Protein AF-A0A9P6SAN4-F1 (afdb_monomer_lite)

Structure (mmCIF, N/CA/C/O backbone):
data_AF-A0A9P6SAN4-F1
#
_entry.id   AF-A0A9P6SAN4-F1
#
loop_
_atom_site.group_PDB
_atom_site.id
_atom_site.type_symbol
_atom_site.label_atom_id
_atom_site.label_alt_id
_atom_site.label_comp_id
_atom_site.label_asym_id
_atom_site.label_entity_id
_atom_site.label_seq_id
_atom_site.pdbx_PDB_ins_code
_atom_site.Cartn_x
_atom_site.Cartn_y
_atom_site.Cartn_z
_atom_site.occupancy
_atom_site.B_iso_or_equiv
_atom_site.auth_seq_id
_atom_site.auth_comp_id
_atom_site.auth_asym_id
_atom_site.auth_atom_id
_atom_site.pdbx_PDB_model_num
ATOM 1 N N . MET A 1 1 ? -12.524 -52.686 68.550 1.00 76.06 1 MET A N 1
ATOM 2 C CA . MET A 1 1 ? -11.828 -51.420 68.872 1.00 76.06 1 MET A CA 1
ATOM 3 C C . MET A 1 1 ? -11.470 -50.765 67.548 1.00 76.06 1 MET A C 1
ATOM 5 O O . MET A 1 1 ? -10.940 -51.463 66.694 1.00 76.06 1 MET A O 1
ATOM 9 N N . ALA A 1 2 ? -11.850 -49.506 67.325 1.00 79.81 2 ALA A N 1
ATOM 10 C CA . ALA A 1 2 ? -11.490 -48.799 66.093 1.00 79.81 2 ALA A CA 1
ATOM 11 C C . ALA A 1 2 ? -9.970 -48.522 66.061 1.00 79.81 2 ALA A C 1
ATOM 13 O O . ALA A 1 2 ? -9.389 -48.324 67.132 1.00 79.81 2 ALA A O 1
ATOM 14 N N . PRO A 1 3 ? -9.318 -48.540 64.882 1.00 82.25 3 PRO A N 1
ATOM 15 C CA . PRO A 1 3 ? -7.890 -48.250 64.777 1.00 82.25 3 PRO A CA 1
ATOM 16 C C . PRO A 1 3 ? -7.592 -46.793 65.170 1.00 82.25 3 PRO A C 1
ATOM 18 O O . PRO A 1 3 ? -8.449 -45.925 64.966 1.00 82.25 3 PRO A O 1
ATOM 21 N N . PRO A 1 4 ? -6.401 -46.505 65.732 1.00 87.12 4 PRO A N 1
ATOM 22 C CA . PRO A 1 4 ? -6.028 -45.141 66.077 1.00 87.12 4 PRO A CA 1
ATOM 23 C C . PRO A 1 4 ? -5.936 -44.276 64.810 1.00 87.12 4 PRO A C 1
ATOM 25 O O . PRO A 1 4 ? -5.590 -44.789 63.740 1.00 87.12 4 PRO A O 1
ATOM 28 N N . PRO A 1 5 ? -6.242 -42.971 64.911 1.00 88.69 5 PRO A N 1
ATOM 29 C CA . PRO A 1 5 ? -6.129 -42.071 63.776 1.00 88.69 5 PRO A CA 1
ATOM 30 C C . PRO A 1 5 ? -4.672 -41.991 63.290 1.00 88.69 5 PRO A C 1
ATOM 32 O O . PRO A 1 5 ? -3.745 -42.120 64.097 1.00 88.69 5 PRO A O 1
ATOM 35 N N . PRO A 1 6 ? -4.452 -41.775 61.982 1.00 89.62 6 PRO A N 1
ATOM 36 C CA . PRO A 1 6 ? -3.110 -41.628 61.435 1.00 89.62 6 PRO A CA 1
ATOM 37 C C . PRO A 1 6 ? -2.405 -40.390 62.020 1.00 89.62 6 PRO A C 1
ATOM 39 O O . PRO A 1 6 ? -3.073 -39.409 62.365 1.00 89.62 6 PRO A O 1
ATOM 42 N N . PRO A 1 7 ? -1.063 -40.411 62.126 1.00 89.06 7 PRO A N 1
ATOM 43 C CA . PRO A 1 7 ? -0.304 -39.258 62.594 1.00 89.06 7 PRO A CA 1
ATOM 44 C C . PRO A 1 7 ? -0.457 -38.067 61.633 1.00 89.06 7 PRO A C 1
ATOM 46 O O . PRO A 1 7 ? -0.661 -38.268 60.430 1.00 89.06 7 PRO A O 1
ATOM 49 N N . PRO A 1 8 ? -0.346 -36.823 62.136 1.00 87.81 8 PRO A N 1
ATOM 50 C CA . PRO A 1 8 ? -0.393 -35.644 61.285 1.00 87.81 8 PRO A CA 1
ATOM 51 C C . PRO A 1 8 ? 0.788 -35.633 60.300 1.00 87.81 8 PRO A C 1
ATOM 53 O O . PRO A 1 8 ? 1.864 -36.151 60.618 1.00 87.81 8 PRO A O 1
ATOM 56 N N . PRO A 1 9 ? 0.610 -35.040 59.107 1.00 87.81 9 PRO A N 1
ATOM 57 C CA . PRO A 1 9 ? 1.685 -34.927 58.133 1.00 87.81 9 PRO A CA 1
ATOM 58 C C . PRO A 1 9 ? 2.837 -34.068 58.683 1.00 87.81 9 PRO A C 1
ATOM 60 O O . PRO A 1 9 ? 2.597 -33.146 59.471 1.00 87.81 9 PRO A O 1
ATOM 63 N N . PRO A 1 10 ? 4.088 -34.339 58.268 1.00 84.31 10 PRO A N 1
ATOM 64 C CA . PRO A 1 10 ? 5.223 -33.512 58.652 1.00 84.31 10 PRO A CA 1
ATOM 65 C C . PRO A 1 10 ? 5.058 -32.079 58.118 1.00 84.31 10 PRO A C 1
ATOM 67 O O . PRO A 1 10 ? 4.468 -31.884 57.048 1.00 84.31 10 PRO A O 1
ATOM 70 N N . PRO A 1 11 ? 5.581 -31.065 58.832 1.00 82.50 11 PRO A N 1
ATOM 71 C CA . PRO A 1 11 ? 5.551 -29.691 58.354 1.00 82.50 11 PRO A CA 1
ATOM 72 C C . PRO A 1 11 ? 6.358 -29.558 57.051 1.00 82.50 11 PRO A C 1
ATOM 74 O O . PRO A 1 11 ? 7.375 -30.241 56.885 1.00 82.50 11 PRO A O 1
ATOM 77 N N . PRO A 1 12 ? 5.932 -28.686 56.120 1.00 82.12 12 PRO A N 1
ATOM 78 C CA . PRO A 1 12 ? 6.659 -28.467 54.880 1.00 82.12 12 PRO A CA 1
ATOM 79 C C . PRO A 1 12 ? 8.064 -27.911 55.171 1.00 82.12 12 PRO A C 1
ATOM 81 O O . PRO A 1 12 ? 8.218 -27.108 56.097 1.00 82.12 1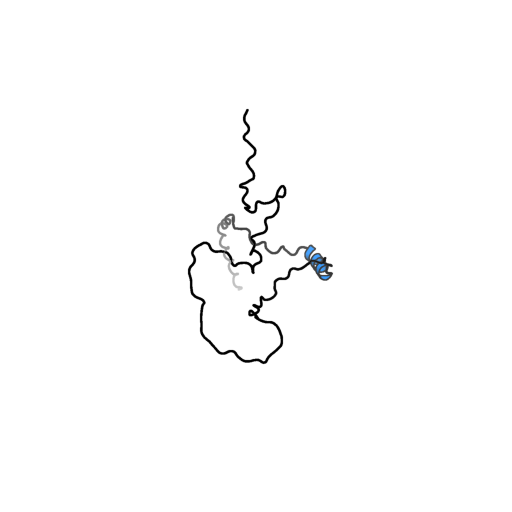2 PRO A O 1
ATOM 84 N N . PRO A 1 13 ? 9.089 -28.296 54.386 1.00 77.81 13 PRO A N 1
ATOM 85 C CA . PRO A 1 13 ? 10.412 -27.694 54.481 1.00 77.81 13 PRO A CA 1
ATOM 86 C C . PRO A 1 13 ? 10.304 -26.172 54.361 1.00 77.81 13 PRO A C 1
ATOM 88 O O . PRO A 1 13 ? 9.697 -25.663 53.417 1.00 77.81 13 PRO A O 1
ATOM 91 N N . GLY A 1 14 ? 10.871 -25.450 55.331 1.00 73.06 14 GLY A N 1
ATOM 92 C CA . GLY A 1 14 ? 10.917 -23.991 55.306 1.00 73.06 14 GLY A CA 1
ATOM 93 C C . GLY A 1 14 ? 11.561 -23.507 54.008 1.00 73.06 14 GLY A C 1
ATOM 94 O O . GLY A 1 14 ? 12.650 -23.955 53.649 1.00 73.06 14 GLY A O 1
ATOM 95 N N . GLY A 1 15 ? 10.864 -22.627 53.286 1.00 74.81 15 GLY A N 1
ATOM 96 C CA . GLY A 1 15 ? 11.357 -22.055 52.038 1.00 74.81 15 GLY A CA 1
ATOM 97 C C . GLY A 1 15 ? 12.689 -21.346 52.266 1.00 74.81 15 GLY A C 1
ATOM 98 O O . GLY A 1 15 ? 12.799 -20.499 53.152 1.00 74.81 15 GLY A O 1
ATOM 99 N N . GLY A 1 16 ? 13.703 -21.714 51.480 1.00 74.31 16 GLY A N 1
ATOM 100 C CA . GLY A 1 16 ? 14.976 -20.999 51.443 1.00 74.31 16 GLY A CA 1
ATOM 101 C C . GLY A 1 16 ? 14.788 -19.523 51.062 1.00 74.31 16 GLY A C 1
ATOM 102 O O . GLY A 1 16 ? 13.708 -19.134 50.604 1.00 74.31 16 GLY A O 1
ATOM 103 N N . PRO A 1 17 ? 15.823 -18.684 51.252 1.00 78.12 17 PRO A N 1
ATOM 104 C CA . PRO A 1 17 ? 15.739 -17.266 50.925 1.00 78.12 17 PRO A CA 1
ATOM 105 C C . PRO A 1 17 ? 15.306 -17.075 49.462 1.00 78.12 17 PRO A C 1
ATOM 107 O O . PRO A 1 17 ? 15.676 -17.884 48.604 1.00 78.12 17 PRO A O 1
ATOM 110 N N . PRO A 1 18 ? 14.511 -16.029 49.168 1.00 80.06 18 PRO A N 1
ATOM 111 C CA . PRO A 1 18 ? 14.026 -15.789 47.819 1.00 80.06 18 PRO A CA 1
ATOM 112 C C . PRO A 1 18 ? 15.207 -15.650 46.848 1.00 80.06 18 PRO A C 1
ATOM 114 O O . PRO A 1 18 ? 16.258 -15.121 47.230 1.00 80.06 18 PRO A O 1
ATOM 117 N N . PRO A 1 19 ? 15.056 -16.116 45.596 1.00 80.38 19 PRO A N 1
ATOM 118 C CA . PRO A 1 19 ? 16.101 -15.973 44.595 1.00 80.38 19 PRO A CA 1
ATOM 119 C C . PRO A 1 19 ? 16.445 -14.487 44.391 1.00 80.38 19 PRO A C 1
ATOM 121 O O . PRO A 1 19 ? 15.554 -13.634 44.477 1.00 80.38 19 PRO A O 1
ATOM 124 N N . PRO A 1 20 ? 17.721 -14.157 44.121 1.00 82.44 20 PRO A N 1
ATOM 125 C CA . PRO A 1 20 ? 18.126 -12.783 43.863 1.00 82.44 20 PRO A CA 1
ATOM 126 C C . PRO A 1 20 ? 17.416 -12.224 42.619 1.00 82.44 20 PRO A C 1
ATOM 128 O O . PRO A 1 20 ? 17.080 -12.981 41.701 1.00 82.44 20 PRO A O 1
ATOM 131 N N . PRO A 1 21 ? 17.188 -10.900 42.566 1.00 81.31 21 PRO A N 1
ATOM 132 C CA . PRO A 1 21 ? 16.549 -10.268 41.423 1.00 81.31 21 PRO A CA 1
ATOM 133 C C . PRO A 1 21 ? 17.399 -10.440 40.154 1.00 81.31 21 PRO A C 1
ATOM 135 O O . PRO A 1 21 ? 18.633 -10.435 40.228 1.00 81.31 21 PRO A O 1
ATOM 138 N N . PRO A 1 22 ? 16.762 -10.572 38.977 1.00 80.38 22 PRO A N 1
ATOM 139 C CA . PRO A 1 22 ? 17.482 -10.637 37.716 1.00 80.38 22 PRO A CA 1
ATOM 140 C C . PRO A 1 22 ? 18.256 -9.330 37.463 1.00 80.38 22 PRO A C 1
ATOM 142 O O . PRO A 1 22 ? 17.785 -8.253 37.844 1.00 80.38 22 PRO A O 1
ATOM 145 N N . PRO A 1 23 ? 19.428 -9.394 36.804 1.00 77.88 23 PRO A N 1
ATOM 146 C CA . PRO A 1 23 ? 20.188 -8.202 36.447 1.00 77.88 23 PRO A CA 1
ATOM 147 C C . PRO A 1 23 ? 19.380 -7.292 35.499 1.00 77.88 23 PRO A C 1
ATOM 149 O O . PRO A 1 23 ? 18.619 -7.803 34.670 1.00 77.88 23 PRO A O 1
ATOM 152 N N . PRO A 1 24 ? 19.547 -5.954 35.569 1.00 73.69 24 PRO A N 1
ATOM 153 C CA . PRO A 1 24 ? 18.901 -5.030 34.642 1.00 73.69 24 PRO A CA 1
ATOM 154 C C . PRO A 1 24 ? 19.292 -5.346 33.193 1.00 73.69 24 PRO A C 1
ATOM 156 O O . PRO A 1 24 ? 20.453 -5.230 32.801 1.00 73.69 24 PRO A O 1
ATOM 159 N N . GLY A 1 25 ? 18.317 -5.778 32.395 1.00 65.88 25 GLY A N 1
ATOM 160 C CA . GLY A 1 25 ? 18.523 -6.137 30.997 1.00 65.88 25 GLY A CA 1
ATOM 161 C C . GLY A 1 25 ? 18.724 -4.906 30.114 1.00 65.88 25 GLY A C 1
ATOM 162 O O . GLY A 1 25 ? 17.758 -4.241 29.754 1.00 65.88 25 GLY A O 1
ATOM 163 N N . GLY A 1 26 ? 19.968 -4.640 29.717 1.00 64.50 26 GLY A N 1
ATOM 164 C CA . GLY A 1 26 ? 20.320 -3.745 28.610 1.00 64.50 26 GLY A CA 1
ATOM 165 C C . GLY A 1 26 ? 20.495 -4.532 27.311 1.00 64.50 26 GLY A C 1
ATOM 166 O O . GLY A 1 26 ? 21.616 -4.710 26.845 1.00 64.50 26 GLY A O 1
ATOM 167 N N . GLY A 1 27 ? 19.402 -5.068 26.764 1.00 67.88 27 GLY A N 1
ATOM 168 C CA . GLY A 1 27 ? 19.386 -5.714 25.447 1.00 67.88 27 GLY A CA 1
ATOM 169 C C . GLY A 1 27 ? 18.939 -4.747 24.339 1.00 67.88 27 GLY A C 1
ATOM 170 O O . GLY A 1 27 ? 18.255 -3.766 24.640 1.00 67.88 27 GLY A O 1
ATOM 171 N N . PRO A 1 28 ? 19.285 -5.003 23.062 1.00 66.06 28 PRO A N 1
ATOM 172 C CA . PRO A 1 28 ? 18.779 -4.222 21.929 1.00 66.06 28 PRO A CA 1
ATOM 173 C C . PRO A 1 28 ? 17.239 -4.225 21.912 1.00 66.06 28 PRO A C 1
ATOM 175 O O . PRO A 1 28 ? 16.635 -5.175 22.423 1.00 66.06 28 PRO A O 1
ATOM 178 N N . PRO A 1 29 ? 16.578 -3.194 21.343 1.00 61.28 29 PRO A N 1
ATOM 179 C CA . PRO A 1 29 ? 15.124 -3.117 21.351 1.00 61.28 29 PRO A CA 1
ATOM 180 C C . PRO A 1 29 ? 14.543 -4.385 20.727 1.00 61.28 29 PRO A C 1
ATOM 182 O O . PRO A 1 29 ? 14.800 -4.712 19.568 1.00 61.28 29 PRO A O 1
ATOM 185 N N . LYS A 1 30 ? 13.769 -5.113 21.535 1.00 61.69 30 LYS A N 1
ATOM 186 C CA . LYS A 1 30 ? 12.945 -6.238 21.099 1.00 61.69 30 LYS A CA 1
ATOM 187 C C . LYS A 1 30 ? 12.153 -5.766 19.881 1.00 61.69 30 LYS A C 1
ATOM 189 O O . LYS A 1 30 ? 11.499 -4.728 19.977 1.00 61.69 30 LYS A O 1
ATOM 194 N N . ALA A 1 31 ? 12.220 -6.507 18.768 1.00 61.25 31 ALA A N 1
ATOM 195 C CA . ALA A 1 31 ? 11.325 -6.297 17.633 1.00 61.25 31 ALA A CA 1
ATOM 196 C C . ALA A 1 31 ? 9.923 -6.063 18.198 1.00 61.25 31 ALA A C 1
ATOM 198 O O . ALA A 1 31 ? 9.434 -6.889 18.978 1.00 61.25 31 ALA A O 1
ATOM 199 N N . THR A 1 32 ? 9.363 -4.884 17.931 1.00 61.97 32 THR A N 1
ATOM 200 C CA . THR A 1 32 ? 8.102 -4.436 18.511 1.00 61.97 32 THR A CA 1
ATOM 201 C C . THR A 1 32 ? 7.085 -5.536 18.272 1.00 61.97 32 THR A C 1
ATOM 203 O O . THR A 1 32 ? 6.735 -5.837 17.132 1.00 61.97 32 THR A O 1
ATOM 206 N N . ALA A 1 33 ? 6.668 -6.193 19.357 1.00 66.88 33 ALA A N 1
ATOM 207 C CA . ALA A 1 33 ? 5.558 -7.121 19.303 1.00 66.88 33 ALA A CA 1
ATOM 208 C C . ALA A 1 33 ? 4.401 -6.399 18.608 1.00 66.88 33 ALA A C 1
ATOM 210 O O . ALA A 1 33 ? 4.171 -5.215 18.881 1.00 66.88 33 ALA A O 1
ATOM 211 N N . LEU A 1 34 ? 3.727 -7.092 17.685 1.00 65.62 34 LEU A N 1
ATOM 212 C CA . LEU A 1 34 ? 2.565 -6.551 16.988 1.00 65.62 34 LEU A CA 1
ATOM 213 C C . LEU A 1 34 ? 1.648 -5.905 18.041 1.00 65.62 34 LEU A C 1
ATOM 215 O O . LEU A 1 34 ? 1.361 -6.569 19.045 1.00 65.62 34 LEU A O 1
ATOM 219 N N . PRO A 1 35 ? 1.258 -4.625 17.880 1.00 68.50 35 PRO A N 1
ATOM 220 C CA . PRO A 1 35 ? 0.500 -3.927 18.906 1.00 68.50 35 PRO A CA 1
ATOM 221 C C . PRO A 1 35 ? -0.730 -4.760 19.287 1.00 68.50 35 PRO A C 1
ATOM 223 O O . PRO A 1 35 ? -1.355 -5.358 18.399 1.00 68.50 35 PRO A O 1
ATOM 226 N N . PRO A 1 36 ? -1.062 -4.850 20.591 1.00 70.56 36 PRO A N 1
ATOM 227 C CA . PRO A 1 36 ? -2.215 -5.617 21.038 1.00 70.56 36 PRO A CA 1
ATOM 228 C C . PRO A 1 36 ? -3.462 -5.127 20.293 1.00 70.56 36 PRO A C 1
ATOM 230 O O . PRO A 1 36 ? -3.532 -3.942 19.956 1.00 70.56 36 PRO A O 1
ATOM 233 N N . PRO A 1 37 ? -4.435 -6.011 20.000 1.00 68.25 37 PRO A N 1
ATOM 234 C CA . PRO A 1 37 ? -5.639 -5.621 19.281 1.00 68.25 37 PRO A CA 1
ATOM 235 C C . PRO A 1 37 ? -6.324 -4.477 20.035 1.00 68.25 37 PRO A C 1
ATOM 237 O O . PRO A 1 37 ? -6.887 -4.671 21.111 1.00 68.25 37 PRO A O 1
ATOM 240 N N . SER A 1 38 ? -6.222 -3.268 19.484 1.00 73.88 38 SER A N 1
ATOM 241 C CA . SER A 1 38 ? -6.872 -2.088 20.036 1.00 73.88 38 SER A CA 1
ATOM 242 C C . SER A 1 38 ? -8.371 -2.170 19.764 1.00 73.88 38 SER A C 1
ATOM 244 O O . SER A 1 38 ? -8.813 -2.829 18.818 1.00 73.88 38 SER A O 1
ATOM 246 N N . LYS A 1 39 ? -9.175 -1.479 20.579 1.00 75.69 39 LYS A N 1
ATOM 247 C CA . LYS A 1 39 ? -10.623 -1.334 20.342 1.00 75.69 39 LYS A CA 1
ATOM 248 C C . LYS A 1 39 ? -10.918 -0.753 18.951 1.00 75.69 39 LYS A C 1
ATOM 250 O O . LYS A 1 39 ? -11.958 -1.046 18.376 1.00 75.69 39 LYS A O 1
ATOM 255 N N . ASP A 1 40 ? -9.960 -0.029 18.380 1.00 84.62 40 ASP A N 1
ATOM 256 C CA . ASP A 1 40 ? -10.030 0.556 17.041 1.00 84.62 40 ASP A CA 1
ATOM 257 C C . ASP A 1 40 ? -9.840 -0.474 15.918 1.00 84.62 40 ASP A C 1
ATOM 259 O O . ASP A 1 40 ? -10.140 -0.186 14.761 1.00 84.62 40 ASP A O 1
ATOM 263 N N . ARG A 1 41 ? -9.371 -1.695 16.222 1.00 91.81 41 ARG A N 1
ATOM 264 C CA . ARG A 1 41 ? -9.168 -2.750 15.220 1.00 91.81 41 ARG A CA 1
ATOM 265 C C . ARG A 1 41 ? -10.478 -3.147 14.551 1.00 91.81 41 ARG A C 1
ATOM 267 O O . ARG A 1 41 ? -10.484 -3.349 13.345 1.00 91.81 41 ARG A O 1
ATOM 274 N N . SER A 1 42 ? -11.575 -3.265 15.300 1.00 92.81 42 SER A N 1
ATOM 275 C CA . SER A 1 42 ? -12.879 -3.595 14.711 1.00 92.81 42 SER A CA 1
ATOM 276 C C . SER A 1 42 ? -13.353 -2.490 13.767 1.00 92.81 42 SER A C 1
ATOM 278 O O . SER A 1 42 ? -13.757 -2.787 12.648 1.00 92.81 42 SER A O 1
ATOM 280 N N . ALA A 1 43 ? -13.214 -1.223 14.166 1.00 93.06 43 ALA A N 1
ATOM 281 C CA . ALA A 1 43 ? -13.528 -0.075 13.320 1.00 93.06 43 ALA A CA 1
ATOM 282 C C . ALA A 1 43 ? -12.659 -0.039 12.050 1.00 93.06 43 ALA A C 1
ATOM 284 O O . ALA A 1 43 ? -13.185 0.143 10.953 1.00 93.06 43 ALA A O 1
ATOM 285 N N . LEU A 1 44 ? -11.352 -0.288 12.178 1.00 94.50 44 LEU A N 1
ATOM 286 C CA . LEU A 1 44 ? -10.427 -0.397 11.049 1.00 94.50 44 LEU A CA 1
ATOM 287 C C . LEU A 1 44 ? -10.831 -1.524 10.091 1.00 94.50 44 LEU A C 1
ATOM 289 O O . LEU A 1 44 ? -10.839 -1.328 8.879 1.00 94.50 44 LEU A O 1
ATOM 293 N N . LEU A 1 45 ? -11.182 -2.702 10.613 1.00 95.44 45 LEU A N 1
ATOM 294 C CA . LEU A 1 45 ? -11.621 -3.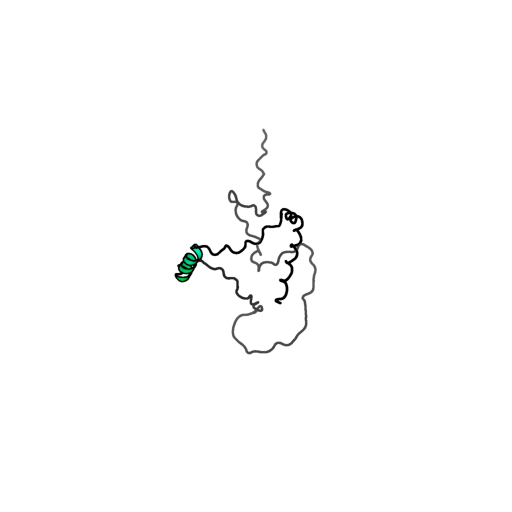829 9.789 1.00 95.44 45 LEU A CA 1
ATOM 295 C C . LEU A 1 45 ? -12.917 -3.501 9.038 1.00 95.44 45 LEU A C 1
ATOM 297 O O . LEU A 1 45 ? -13.000 -3.791 7.846 1.00 95.44 45 LEU A O 1
ATOM 301 N N . SER A 1 46 ? -13.878 -2.836 9.685 1.00 96.00 46 SER A N 1
ATOM 302 C CA . SER A 1 46 ? -15.093 -2.351 9.019 1.00 96.00 46 SER A CA 1
ATOM 303 C C . SER A 1 46 ? -14.776 -1.344 7.907 1.00 96.00 46 SER A C 1
ATOM 305 O O . SER A 1 46 ? -15.358 -1.424 6.829 1.00 96.00 46 SER A O 1
ATOM 307 N N . GLN A 1 47 ? -13.819 -0.434 8.122 1.00 96.19 47 GLN A N 1
ATOM 308 C CA . GLN A 1 47 ? -13.368 0.522 7.100 1.00 96.19 47 GLN A CA 1
ATOM 309 C C . GLN A 1 47 ? -12.646 -0.159 5.923 1.00 96.19 47 GLN A C 1
ATOM 311 O O . GLN A 1 47 ? -12.796 0.259 4.774 1.00 96.19 47 GLN A O 1
ATOM 316 N N . ILE A 1 48 ? -11.882 -1.226 6.179 1.00 95.88 48 ILE A N 1
ATOM 317 C CA . ILE A 1 48 ? -11.260 -2.041 5.123 1.00 95.88 48 ILE A CA 1
ATOM 318 C C . ILE A 1 48 ? -12.340 -2.754 4.303 1.00 95.88 48 ILE A C 1
ATOM 320 O O . ILE A 1 48 ? -12.270 -2.748 3.076 1.00 95.88 48 ILE A O 1
ATOM 324 N N . GLN A 1 49 ? -13.354 -3.321 4.964 1.00 97.25 49 GLN A N 1
ATOM 325 C CA . GLN A 1 49 ? -14.483 -3.981 4.301 1.00 97.25 49 GLN A CA 1
ATOM 326 C C . GLN A 1 49 ? -15.320 -3.008 3.465 1.00 97.25 49 GLN A C 1
ATOM 328 O O . GLN A 1 49 ? -15.753 -3.371 2.374 1.00 97.25 49 GLN A O 1
ATOM 333 N N . SER A 1 50 ? -15.521 -1.772 3.933 1.00 98.12 50 SER A N 1
ATOM 334 C CA . SER A 1 50 ? -16.198 -0.741 3.137 1.00 98.12 50 SER A CA 1
ATOM 335 C C . SER A 1 50 ? -15.363 -0.262 1.946 1.00 98.12 50 SER A C 1
ATOM 337 O O . SER A 1 50 ? -15.913 0.277 0.987 1.00 98.12 50 SER A O 1
ATOM 339 N N . GLY A 1 51 ? -14.041 -0.447 2.001 1.00 96.44 51 GLY A N 1
ATOM 340 C CA . GLY A 1 51 ? -13.100 0.036 0.999 1.00 96.44 51 GLY A CA 1
ATOM 341 C C . GLY A 1 51 ? -12.944 1.560 1.001 1.00 96.44 51 GLY A C 1
ATOM 342 O O . GLY A 1 51 ? -13.661 2.301 1.673 1.00 96.44 51 GLY A O 1
ATOM 343 N N . THR A 1 52 ? -11.974 2.049 0.228 1.00 97.69 52 THR A N 1
ATOM 344 C CA . THR A 1 52 ? -11.777 3.483 -0.014 1.00 97.69 52 THR A CA 1
ATOM 345 C C . THR A 1 52 ? -11.361 3.722 -1.459 1.00 97.69 52 THR A C 1
ATOM 347 O O . THR A 1 52 ? -10.678 2.898 -2.073 1.00 97.69 52 THR A O 1
ATOM 350 N N . ARG A 1 53 ? -11.779 4.853 -2.031 1.00 97.69 53 ARG A N 1
ATOM 351 C CA . ARG A 1 53 ? -11.404 5.228 -3.397 1.00 97.69 53 ARG A CA 1
ATOM 352 C C . ARG A 1 53 ? -10.016 5.853 -3.379 1.00 97.69 53 ARG A C 1
ATOM 354 O O . ARG A 1 53 ? -9.804 6.896 -2.766 1.00 97.69 53 ARG A O 1
ATOM 361 N N . LEU A 1 54 ? -9.080 5.229 -4.085 1.00 97.19 54 LEU A N 1
ATOM 362 C CA . LEU A 1 54 ? -7.729 5.755 -4.243 1.00 97.19 54 LEU A CA 1
ATOM 363 C C . L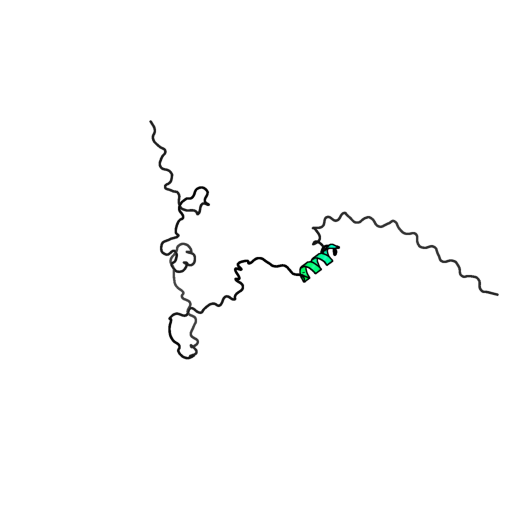EU A 1 54 ? -7.660 6.767 -5.392 1.00 97.19 54 LEU A C 1
ATOM 365 O O . LEU A 1 54 ? -8.446 6.730 -6.341 1.00 97.19 54 LEU A O 1
ATOM 369 N N . LYS A 1 55 ? -6.687 7.676 -5.301 1.00 98.06 55 LYS A N 1
ATOM 370 C CA . LYS A 1 55 ? -6.344 8.599 -6.387 1.00 98.06 55 LYS A CA 1
ATOM 371 C C . LYS A 1 55 ? -5.590 7.850 -7.488 1.00 98.06 55 LYS A C 1
ATOM 373 O O . LYS A 1 55 ? -4.934 6.845 -7.222 1.00 98.06 55 LYS A O 1
ATOM 378 N N . LYS A 1 56 ? -5.663 8.355 -8.721 1.00 98.19 56 LYS A N 1
ATOM 379 C CA . LYS A 1 56 ? -4.809 7.869 -9.811 1.00 98.19 56 LYS A CA 1
ATOM 380 C C . LYS A 1 56 ? -3.343 8.177 -9.495 1.00 98.19 56 LYS A C 1
ATOM 382 O O . LYS A 1 56 ? -3.041 9.248 -8.974 1.00 98.19 56 LYS A O 1
ATOM 387 N N . ALA A 1 57 ? -2.467 7.235 -9.823 1.00 96.69 57 ALA A N 1
ATOM 388 C CA . ALA A 1 57 ? -1.023 7.380 -9.731 1.00 96.69 57 ALA A CA 1
ATOM 389 C C . ALA A 1 57 ? -0.390 6.754 -10.977 1.00 96.69 57 ALA A C 1
ATOM 391 O O . ALA A 1 57 ? -0.726 5.621 -11.333 1.00 96.69 57 ALA A O 1
ATOM 392 N N . ASP A 1 58 ? 0.513 7.486 -11.626 1.00 97.25 58 ASP A N 1
ATOM 393 C CA . ASP A 1 58 ? 1.309 6.947 -12.725 1.00 97.25 58 ASP A CA 1
ATOM 394 C C . ASP A 1 58 ? 2.285 5.908 -12.163 1.00 97.25 58 ASP A C 1
ATOM 396 O O . ASP A 1 58 ? 3.073 6.198 -11.262 1.00 97.25 58 ASP A O 1
ATOM 400 N N . THR A 1 59 ? 2.211 4.675 -12.665 1.00 97.25 59 THR A N 1
ATOM 401 C CA . THR A 1 59 ? 3.059 3.569 -12.202 1.00 97.25 59 THR A CA 1
ATOM 402 C C . THR A 1 59 ? 4.146 3.296 -13.230 1.00 97.25 59 THR A C 1
ATOM 404 O O . THR A 1 59 ? 3.857 2.904 -14.357 1.00 97.25 59 THR A O 1
ATOM 407 N N . ASN A 1 60 ? 5.406 3.482 -12.837 1.00 96.50 60 ASN A N 1
ATOM 408 C CA . ASN A 1 60 ? 6.555 3.050 -13.631 1.00 96.50 60 ASN A CA 1
ATOM 409 C C . ASN A 1 60 ? 6.910 1.597 -13.276 1.00 96.50 60 ASN A C 1
ATOM 411 O O . ASN A 1 60 ? 7.779 1.347 -12.437 1.00 96.50 60 ASN A O 1
ATOM 415 N N . ASP A 1 61 ? 6.192 0.651 -13.879 1.00 95.44 61 ASP A N 1
ATOM 416 C CA . ASP A 1 61 ? 6.407 -0.779 -13.668 1.00 95.44 61 ASP A CA 1
ATOM 417 C C . ASP A 1 61 ? 7.543 -1.306 -14.564 1.00 95.44 61 ASP A C 1
ATOM 419 O O . ASP A 1 61 ? 7.423 -1.375 -15.786 1.00 95.44 61 ASP A O 1
ATOM 423 N N . ARG A 1 62 ? 8.665 -1.679 -13.938 1.00 95.62 62 ARG A N 1
ATOM 424 C CA . ARG A 1 62 ? 9.849 -2.269 -14.592 1.00 95.62 62 ARG A CA 1
ATOM 425 C C . ARG A 1 62 ? 10.029 -3.750 -14.245 1.00 95.62 62 ARG A C 1
ATOM 427 O O . ARG A 1 62 ? 11.151 -4.247 -14.266 1.00 95.62 62 ARG A O 1
ATOM 434 N N . SER A 1 63 ? 8.952 -4.441 -13.878 1.00 95.62 63 SER A N 1
ATOM 435 C CA . SER A 1 63 ? 8.979 -5.867 -13.528 1.00 95.62 63 SER A CA 1
ATOM 436 C C . SER A 1 63 ? 8.971 -6.810 -14.739 1.00 95.62 63 SER A C 1
ATOM 438 O O . SER A 1 63 ? 9.155 -8.015 -14.573 1.00 95.62 63 SER A O 1
ATOM 440 N N . ALA A 1 64 ? 8.788 -6.281 -15.956 1.00 92.31 64 ALA A N 1
ATOM 441 C CA . ALA A 1 64 ? 8.795 -7.077 -17.180 1.00 92.31 64 ALA A CA 1
ATOM 442 C C . ALA A 1 64 ? 10.145 -7.798 -17.394 1.00 92.31 64 ALA A C 1
ATOM 444 O O . ALA A 1 64 ? 11.203 -7.226 -17.116 1.00 92.31 64 ALA A O 1
ATOM 445 N N . PRO A 1 65 ? 10.138 -9.041 -17.916 1.00 90.75 65 PRO A N 1
ATOM 446 C CA . PRO A 1 65 ? 11.363 -9.789 -18.158 1.00 90.75 65 PRO A CA 1
ATOM 447 C C . PRO A 1 65 ? 12.198 -9.137 -19.266 1.00 90.75 65 PRO A C 1
ATOM 449 O O . PRO A 1 65 ? 11.692 -8.799 -20.338 1.00 90.75 65 PRO A O 1
ATOM 452 N N . SER A 1 66 ? 13.504 -9.021 -19.037 1.00 87.94 66 SER A N 1
ATOM 453 C CA . SER A 1 66 ? 14.452 -8.552 -20.049 1.00 87.94 66 SER A CA 1
ATOM 454 C C . SER A 1 66 ? 14.692 -9.641 -21.092 1.00 87.94 66 SER A C 1
ATOM 456 O O . SER A 1 66 ? 15.537 -10.517 -20.908 1.00 87.94 66 SER A O 1
ATOM 458 N N . VAL A 1 67 ? 13.966 -9.593 -22.207 1.00 82.38 67 VAL A N 1
ATOM 459 C CA . VAL A 1 67 ? 14.284 -10.426 -23.370 1.00 82.38 67 VAL A CA 1
ATOM 460 C C . VAL A 1 67 ? 15.436 -9.763 -24.113 1.00 82.38 67 VAL A C 1
ATOM 462 O O . VAL A 1 67 ? 15.280 -8.695 -24.704 1.00 82.38 67 VAL A O 1
ATOM 465 N N . ALA A 1 68 ? 16.608 -10.397 -24.091 1.00 73.69 68 ALA A N 1
ATOM 466 C CA . ALA A 1 68 ? 17.657 -10.070 -25.042 1.00 73.69 68 ALA A CA 1
ATOM 467 C C . ALA A 1 68 ? 17.119 -10.383 -26.442 1.00 73.69 68 ALA A C 1
ATOM 469 O O . ALA A 1 68 ? 17.047 -11.544 -26.839 1.00 73.69 68 ALA A O 1
ATOM 470 N N . THR A 1 69 ? 16.712 -9.358 -27.192 1.00 65.62 69 THR A N 1
ATOM 471 C CA . THR A 1 69 ? 16.499 -9.513 -28.629 1.00 65.62 69 THR A CA 1
ATOM 472 C C . THR A 1 69 ? 17.842 -9.959 -29.210 1.00 65.62 69 THR A C 1
ATOM 474 O O . THR A 1 69 ? 18.804 -9.182 -29.105 1.00 65.62 69 THR A O 1
ATOM 477 N N . PRO A 1 70 ? 17.977 -11.171 -29.789 1.00 57.06 70 PRO A N 1
ATOM 478 C CA . PRO A 1 70 ? 19.158 -11.452 -30.588 1.00 57.06 70 PRO A CA 1
ATOM 479 C C . PRO A 1 70 ? 19.219 -10.345 -31.638 1.00 57.06 70 PRO A C 1
ATOM 481 O O . PRO A 1 70 ? 18.190 -9.991 -32.212 1.00 57.06 70 PRO A O 1
ATOM 484 N N . LYS A 1 71 ? 20.389 -9.723 -31.800 1.00 55.69 71 LYS A N 1
ATOM 485 C CA . LYS A 1 71 ? 20.633 -8.652 -32.773 1.00 55.69 71 LYS A CA 1
ATOM 486 C C . LYS A 1 71 ? 20.163 -9.140 -34.153 1.00 55.69 71 LYS A C 1
ATOM 488 O O . LYS A 1 71 ? 20.916 -9.799 -34.860 1.00 55.69 71 LYS A O 1
ATOM 493 N N . SER A 1 72 ? 18.913 -8.852 -34.518 1.00 46.34 72 SER A N 1
ATOM 494 C CA . SER A 1 72 ? 18.385 -9.105 -35.853 1.00 46.34 72 SER A CA 1
ATOM 495 C C . SER A 1 72 ? 18.915 -7.984 -36.720 1.00 46.34 72 SER A C 1
ATOM 497 O O . SER A 1 72 ? 18.335 -6.905 -36.822 1.00 46.34 72 SER A O 1
ATOM 499 N N . SER A 1 73 ? 20.089 -8.221 -37.287 1.00 54.47 73 SER A N 1
ATOM 500 C CA . SER A 1 73 ? 20.478 -7.544 -38.506 1.00 54.47 73 SER A CA 1
ATOM 501 C C . SER A 1 73 ? 19.402 -7.805 -39.559 1.00 54.47 73 SER A C 1
ATOM 503 O O . SER A 1 73 ? 19.048 -8.960 -39.783 1.00 54.47 73 SER A O 1
ATOM 505 N N . ILE A 1 74 ? 18.989 -6.732 -40.228 1.00 50.25 74 ILE A N 1
ATOM 506 C CA . ILE A 1 74 ? 18.278 -6.721 -41.511 1.00 50.25 74 ILE A CA 1
ATOM 507 C C . ILE A 1 74 ? 16.769 -6.961 -41.398 1.00 50.25 74 ILE A C 1
ATOM 509 O O . ILE A 1 74 ? 16.283 -7.963 -40.885 1.00 50.25 74 ILE A O 1
ATOM 513 N N . GLY A 1 75 ? 16.029 -5.951 -41.859 1.00 49.81 75 GLY A N 1
ATOM 514 C CA . GLY A 1 75 ? 14.582 -5.977 -41.935 1.00 49.81 75 GLY A CA 1
ATOM 515 C C . GLY A 1 75 ? 14.058 -6.864 -43.058 1.00 49.81 75 GLY A C 1
ATOM 516 O O . GLY A 1 75 ? 14.775 -7.215 -43.988 1.00 49.81 75 GLY A O 1
ATOM 517 N N . GLY A 1 76 ? 12.753 -7.111 -42.980 1.00 47.44 76 GLY A N 1
ATOM 518 C CA . GLY A 1 76 ? 11.919 -7.416 -44.136 1.00 47.44 76 GLY A CA 1
ATOM 519 C C . GLY A 1 76 ? 11.807 -8.890 -44.524 1.00 47.44 76 GLY A C 1
ATOM 520 O O . GLY A 1 76 ? 12.756 -9.492 -45.001 1.00 47.44 76 GLY A O 1
ATOM 521 N N . ALA A 1 77 ? 10.559 -9.360 -44.443 1.00 47.41 77 ALA A N 1
ATOM 522 C CA . ALA A 1 77 ? 9.960 -10.491 -45.154 1.00 47.41 77 ALA A CA 1
ATOM 523 C C . ALA A 1 77 ? 10.454 -11.908 -44.804 1.00 47.41 77 ALA A C 1
ATOM 525 O O . ALA A 1 77 ? 11.634 -12.236 -44.814 1.00 47.41 77 ALA A O 1
ATOM 526 N N . GLY A 1 78 ? 9.480 -12.761 -44.479 1.00 54.84 78 GLY A N 1
ATOM 527 C CA . GLY A 1 78 ? 9.702 -14.103 -43.964 1.00 54.84 78 GLY A CA 1
ATOM 528 C C . GLY A 1 78 ? 10.355 -15.056 -44.955 1.00 54.84 78 GLY A C 1
ATOM 529 O O . GLY A 1 78 ? 10.092 -15.008 -46.151 1.00 54.84 78 GLY A O 1
ATOM 530 N N . VAL A 1 79 ? 11.142 -15.980 -44.408 1.00 46.78 79 VAL A N 1
ATOM 531 C CA . VAL A 1 79 ? 11.596 -17.210 -45.056 1.00 46.78 79 VAL A CA 1
ATOM 532 C C . VAL A 1 79 ? 11.792 -18.290 -43.975 1.00 46.78 79 VAL A C 1
ATOM 534 O O . VAL A 1 79 ? 12.379 -18.029 -42.932 1.00 46.78 79 VAL A O 1
ATOM 537 N N . VAL A 1 80 ? 11.198 -19.461 -44.233 1.00 51.28 80 VAL A N 1
ATOM 538 C CA . VAL A 1 80 ? 11.343 -20.822 -43.655 1.00 51.28 80 VAL A CA 1
ATOM 539 C C . VAL A 1 80 ? 12.386 -21.107 -42.545 1.00 51.28 80 VAL A C 1
ATOM 541 O O . VAL A 1 80 ? 13.508 -20.605 -42.593 1.00 51.28 80 VAL A O 1
ATOM 544 N N . PRO A 1 81 ? 12.101 -22.038 -41.601 1.00 49.84 81 PRO A N 1
ATOM 545 C CA . PRO A 1 81 ? 13.055 -22.418 -40.567 1.00 49.84 81 PRO A CA 1
ATOM 546 C C . PRO A 1 81 ? 14.114 -23.359 -41.154 1.00 49.84 81 PRO A C 1
ATOM 548 O O . PRO A 1 81 ? 13.842 -24.520 -41.458 1.00 49.84 81 PRO A O 1
ATOM 551 N N . ARG A 1 82 ? 15.348 -22.872 -41.290 1.00 61.16 82 ARG A N 1
ATOM 552 C CA . ARG A 1 82 ? 16.530 -23.715 -41.500 1.00 61.16 82 ARG A CA 1
ATOM 553 C C . ARG A 1 82 ? 17.373 -23.697 -40.224 1.00 61.16 82 ARG A C 1
ATOM 555 O O . ARG A 1 82 ? 17.689 -22.603 -39.759 1.00 61.16 82 ARG A O 1
ATOM 562 N N . PRO A 1 83 ? 17.762 -24.849 -39.649 1.00 53.72 83 PRO A N 1
ATOM 563 C CA . PRO A 1 83 ? 18.686 -24.850 -38.522 1.00 53.72 83 PRO A CA 1
ATOM 564 C C . PRO A 1 83 ? 20.084 -24.431 -39.016 1.00 53.72 83 PRO A C 1
ATOM 566 O O . PRO A 1 83 ? 20.578 -25.017 -39.986 1.00 53.72 83 PRO A O 1
ATOM 569 N N . PRO A 1 84 ? 20.741 -23.423 -38.413 1.00 57.28 84 PRO A N 1
ATOM 570 C CA . PRO A 1 84 ? 22.124 -23.122 -38.733 1.00 57.28 84 PRO A CA 1
ATOM 571 C C . PRO A 1 84 ? 23.058 -24.090 -37.997 1.00 57.28 84 PRO A C 1
ATOM 573 O O . PRO A 1 84 ? 22.867 -24.419 -36.828 1.00 57.28 84 PRO A O 1
ATOM 576 N N . ALA A 1 85 ? 24.053 -24.563 -38.744 1.00 58.22 85 ALA A N 1
ATOM 577 C CA . ALA A 1 85 ? 25.071 -25.512 -38.332 1.00 58.22 85 ALA A CA 1
ATOM 578 C C . ALA A 1 85 ? 25.911 -25.010 -37.147 1.00 58.22 85 ALA A C 1
ATOM 580 O O . ALA A 1 85 ? 26.194 -23.818 -37.020 1.00 58.22 85 ALA A O 1
ATOM 581 N N . ILE A 1 86 ? 26.364 -25.955 -36.321 1.00 56.38 86 ILE A N 1
ATOM 582 C CA . ILE A 1 86 ? 27.410 -25.730 -35.327 1.00 56.38 86 ILE A CA 1
ATOM 583 C C . ILE A 1 86 ? 28.696 -25.281 -36.036 1.00 56.38 86 ILE A C 1
ATOM 585 O O . ILE A 1 86 ? 29.257 -26.014 -36.843 1.00 56.38 86 ILE A O 1
ATOM 589 N N . SER A 1 87 ? 29.177 -24.073 -35.759 1.00 56.47 87 SER A N 1
ATOM 590 C CA . SER A 1 87 ? 30.496 -23.651 -36.231 1.00 56.47 87 SER A CA 1
ATOM 591 C C . SER A 1 87 ? 31.170 -22.767 -35.196 1.00 56.47 87 SER A C 1
ATOM 593 O O . SER A 1 87 ? 30.874 -21.584 -35.088 1.00 56.47 87 SER A O 1
ATOM 595 N N . GLY A 1 88 ? 32.054 -23.414 -34.433 1.00 52.19 88 GLY A N 1
ATOM 596 C CA . GLY A 1 88 ? 33.376 -22.922 -34.050 1.00 52.19 88 GLY A CA 1
ATOM 597 C C . GLY A 1 88 ? 33.473 -21.562 -33.368 1.00 52.19 88 GLY A C 1
ATOM 598 O O . GLY A 1 88 ? 33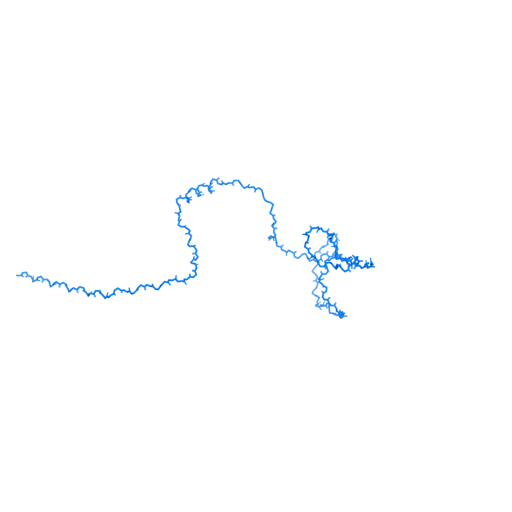.340 -20.515 -33.992 1.00 52.19 88 GLY A O 1
ATOM 599 N N . ASN A 1 89 ? 33.860 -21.596 -32.094 1.00 61.28 89 ASN A N 1
ATOM 600 C CA . ASN A 1 89 ? 34.437 -20.479 -31.358 1.00 61.28 89 ASN A CA 1
ATOM 601 C C . ASN A 1 89 ? 35.437 -19.684 -32.213 1.00 61.28 89 ASN A C 1
ATOM 603 O O . ASN A 1 89 ? 36.458 -20.207 -32.652 1.00 61.28 89 ASN A O 1
ATOM 607 N N . SER A 1 90 ? 35.186 -18.391 -32.382 1.00 44.00 90 SER A N 1
ATOM 608 C CA . SER A 1 90 ? 36.205 -17.420 -32.774 1.00 44.00 90 SER A CA 1
ATOM 609 C C . SER A 1 90 ? 35.918 -16.126 -32.027 1.00 44.00 90 SER A C 1
ATOM 611 O O . SER A 1 90 ? 35.087 -15.314 -32.425 1.00 44.00 90 SER A O 1
ATOM 613 N N . ALA A 1 91 ? 36.570 -15.981 -30.876 1.00 58.03 91 ALA A N 1
ATOM 614 C CA . ALA A 1 91 ? 36.714 -14.694 -30.220 1.00 58.03 91 ALA A CA 1
ATOM 615 C C . ALA A 1 91 ? 37.442 -13.732 -31.176 1.00 58.03 91 ALA A C 1
ATOM 617 O O . ALA A 1 91 ? 38.446 -14.143 -31.763 1.00 58.03 91 ALA A O 1
ATOM 618 N N . PRO A 1 92 ? 37.029 -12.461 -31.315 1.00 51.44 92 PRO A N 1
ATOM 619 C CA . PRO A 1 92 ? 37.925 -11.458 -31.860 1.00 51.44 92 PRO A CA 1
ATOM 620 C C . PRO A 1 92 ? 38.957 -11.126 -30.778 1.00 51.44 92 PRO A C 1
ATOM 622 O O . PRO A 1 92 ? 38.741 -10.286 -29.906 1.00 51.44 92 PRO A O 1
ATOM 625 N N . VAL A 1 93 ? 40.070 -11.852 -30.807 1.00 52.66 93 VAL A N 1
ATOM 626 C CA . VAL A 1 93 ? 41.321 -11.405 -30.203 1.00 52.66 93 VAL A CA 1
ATOM 627 C C . VAL A 1 93 ? 42.080 -10.564 -31.225 1.00 52.66 93 VAL A C 1
ATOM 629 O O . VAL A 1 93 ? 42.079 -10.881 -32.411 1.00 52.66 93 VAL A O 1
ATOM 632 N N . ALA A 1 94 ? 42.771 -9.559 -30.685 1.00 52.56 94 ALA A N 1
ATOM 633 C CA . ALA A 1 94 ? 43.788 -8.689 -31.274 1.00 52.56 94 ALA A CA 1
ATOM 634 C C . ALA A 1 94 ? 43.275 -7.293 -31.687 1.00 52.56 94 ALA A C 1
ATOM 636 O O . ALA A 1 94 ? 42.289 -7.161 -32.396 1.00 52.56 94 ALA A O 1
ATOM 637 N N . SER A 1 95 ? 43.908 -6.188 -31.294 1.00 44.09 95 SER A N 1
ATOM 638 C CA . SER A 1 95 ? 45.104 -6.017 -30.461 1.00 44.09 95 SER A CA 1
ATOM 639 C C . SER A 1 95 ? 45.379 -4.523 -30.258 1.00 44.09 95 SER A C 1
ATOM 641 O O . SER A 1 95 ? 45.274 -3.742 -31.196 1.00 44.09 95 SER A O 1
ATOM 643 N N . THR A 1 96 ? 45.811 -4.187 -29.040 1.00 47.28 96 THR A N 1
ATOM 644 C CA . THR A 1 96 ? 46.836 -3.177 -28.707 1.00 47.28 96 THR A CA 1
ATOM 645 C C . THR A 1 96 ? 46.686 -1.749 -29.245 1.00 47.28 96 THR A C 1
ATOM 647 O O . THR A 1 96 ? 47.171 -1.412 -30.321 1.00 47.28 96 THR A O 1
ATOM 650 N N . GLY A 1 97 ? 46.188 -0.868 -28.375 1.00 38.16 97 GLY A N 1
ATOM 651 C CA . GLY A 1 97 ? 46.464 0.567 -28.395 1.00 38.16 97 GLY A CA 1
ATOM 652 C C . GLY A 1 97 ? 46.302 1.117 -26.982 1.00 38.16 97 GLY A C 1
ATOM 653 O O . GLY A 1 97 ? 45.200 1.134 -26.448 1.00 38.16 97 GLY A O 1
ATOM 654 N N . ALA A 1 98 ? 47.415 1.460 -26.340 1.00 50.53 98 ALA A N 1
ATOM 655 C CA . ALA A 1 98 ? 47.464 1.965 -24.975 1.00 50.53 98 ALA A CA 1
ATOM 656 C C . ALA A 1 98 ? 46.680 3.280 -24.816 1.00 50.53 98 ALA A C 1
ATOM 658 O O . ALA A 1 98 ? 46.793 4.169 -25.655 1.00 50.53 98 ALA A O 1
ATOM 659 N N . GLY A 1 99 ? 45.961 3.424 -23.698 1.00 48.78 99 GLY A N 1
ATOM 660 C CA . GLY A 1 99 ? 45.454 4.716 -23.229 1.00 48.78 99 GLY A CA 1
ATOM 661 C C . GLY A 1 99 ? 43.976 4.709 -22.854 1.00 48.78 99 GLY A C 1
ATOM 662 O O . GLY A 1 99 ? 43.122 4.863 -23.713 1.00 48.78 99 GLY A O 1
ATOM 663 N N . SER A 1 100 ? 43.719 4.594 -21.548 1.00 47.16 100 SER A N 1
ATOM 664 C CA . SER A 1 100 ? 42.489 4.968 -20.831 1.00 47.16 100 SER A CA 1
ATOM 665 C C . SER A 1 100 ? 41.166 4.363 -21.317 1.00 47.16 100 SER A C 1
ATOM 667 O O . SER A 1 100 ? 40.622 4.718 -22.355 1.00 47.16 100 SER A O 1
ATOM 669 N N . ALA A 1 101 ? 40.603 3.496 -20.471 1.00 52.19 101 ALA A N 1
ATOM 670 C CA . ALA A 1 101 ? 39.273 2.913 -20.596 1.00 52.19 101 ALA A CA 1
ATOM 671 C C . ALA A 1 101 ? 38.202 3.971 -20.920 1.00 52.19 101 ALA A C 1
ATOM 673 O O . ALA A 1 101 ? 37.683 4.649 -20.033 1.00 52.19 101 ALA A O 1
ATOM 674 N N . ALA A 1 102 ? 37.850 4.094 -22.199 1.00 60.69 102 ALA A N 1
ATOM 675 C CA . ALA A 1 102 ? 36.628 4.766 -22.592 1.00 60.69 102 ALA A CA 1
ATOM 676 C C . ALA A 1 102 ? 35.458 3.846 -22.195 1.00 60.69 102 ALA A C 1
ATOM 678 O O . ALA A 1 102 ? 35.452 2.676 -22.595 1.00 60.69 102 ALA A O 1
ATOM 679 N N . PRO A 1 103 ? 34.484 4.321 -21.396 1.00 61.91 103 PRO A N 1
ATOM 680 C CA . PRO A 1 103 ? 33.286 3.545 -21.108 1.00 61.91 103 PRO A CA 1
ATOM 681 C C . PRO A 1 103 ? 32.586 3.169 -22.422 1.00 61.91 103 PRO A C 1
ATOM 683 O O . PRO A 1 103 ? 32.754 3.881 -23.419 1.00 61.91 103 PRO A O 1
ATOM 686 N N . PRO A 1 104 ? 31.811 2.066 -22.446 1.00 66.44 104 PRO A N 1
ATOM 687 C CA . PRO A 1 104 ? 31.106 1.619 -23.642 1.00 66.44 104 PRO A CA 1
ATOM 688 C C . PRO A 1 104 ? 30.377 2.804 -24.274 1.00 66.44 104 PRO A C 1
ATOM 690 O O . PRO A 1 104 ? 29.502 3.417 -23.660 1.00 66.44 104 PRO A O 1
ATOM 693 N N . GLN A 1 105 ? 30.810 3.174 -25.478 1.00 71.31 105 GLN A N 1
ATOM 694 C CA . GLN A 1 105 ? 30.305 4.356 -26.157 1.00 71.31 105 GLN A CA 1
ATOM 695 C C . GLN A 1 105 ? 28.816 4.135 -26.431 1.00 71.31 105 GLN A C 1
ATOM 697 O O . GLN A 1 105 ? 28.434 3.169 -27.091 1.00 71.31 105 GLN A O 1
ATOM 702 N N . LEU A 1 106 ? 27.973 5.008 -25.876 1.00 77.56 106 LEU A N 1
ATOM 703 C CA . LEU A 1 106 ? 26.512 4.947 -25.957 1.00 77.56 106 LEU A CA 1
ATOM 704 C C . LEU A 1 106 ? 26.042 5.191 -27.400 1.00 77.56 106 LEU A C 1
ATOM 706 O O . LEU A 1 106 ? 25.593 6.283 -27.719 1.00 77.56 106 LEU A O 1
ATOM 710 N N . GLY A 1 107 ? 26.206 4.212 -28.294 1.00 80.88 107 GLY A N 1
ATOM 711 C CA . GLY A 1 107 ? 25.608 4.174 -29.636 1.00 80.88 107 GLY A CA 1
ATOM 712 C C . GLY A 1 107 ? 25.788 5.437 -30.486 1.00 80.88 107 GLY A C 1
ATOM 713 O O . GLY A 1 107 ? 24.854 5.832 -31.173 1.00 80.88 107 GLY A O 1
ATOM 714 N N . GLY A 1 108 ? 26.938 6.113 -30.402 1.00 84.19 108 GLY A N 1
ATOM 715 C CA . GLY A 1 108 ? 27.199 7.351 -31.148 1.00 84.19 108 GLY A CA 1
ATOM 716 C C . GLY A 1 108 ? 26.498 8.614 -30.620 1.00 84.19 108 GLY A C 1
ATOM 717 O O . GLY A 1 108 ? 26.740 9.691 -31.156 1.00 84.19 108 GLY A O 1
ATOM 718 N N . LEU A 1 109 ? 25.706 8.539 -29.540 1.00 83.12 109 LEU A N 1
ATOM 719 C CA . LEU A 1 109 ? 24.985 9.691 -28.966 1.00 83.12 109 LEU A CA 1
ATOM 720 C C . LEU A 1 109 ? 25.906 10.821 -28.476 1.00 83.12 109 LEU A C 1
ATOM 722 O O . LEU A 1 109 ? 25.499 11.977 -28.435 1.00 83.12 109 LEU A O 1
ATOM 726 N N . PHE A 1 110 ? 27.153 10.494 -28.134 1.00 82.44 110 PHE A N 1
ATOM 727 C CA . PHE A 1 110 ? 28.180 11.456 -27.727 1.00 82.44 110 PHE A CA 1
ATOM 728 C C . PHE A 1 110 ? 29.356 11.502 -28.707 1.00 82.44 110 PHE A C 1
ATOM 730 O O . PHE A 1 110 ? 30.452 11.905 -28.325 1.00 82.44 110 PHE A O 1
ATOM 737 N N . ALA A 1 111 ? 29.155 11.101 -29.969 1.00 79.69 111 ALA A N 1
ATOM 738 C CA . ALA A 1 111 ? 30.207 11.141 -30.990 1.00 79.69 111 ALA A CA 1
ATOM 739 C C . ALA A 1 111 ? 30.762 12.565 -31.238 1.00 79.69 111 ALA A C 1
ATOM 741 O O . ALA A 1 111 ? 31.851 12.702 -31.782 1.00 79.69 111 ALA A O 1
ATOM 742 N N . GLY A 1 112 ? 30.052 13.611 -30.787 1.00 78.56 112 GLY A N 1
ATOM 743 C CA . GLY A 1 112 ? 30.497 15.013 -30.768 1.00 78.56 112 GLY A CA 1
ATOM 744 C C . GLY A 1 112 ? 30.855 15.572 -29.379 1.00 78.56 112 GLY A C 1
ATOM 745 O O . GLY A 1 112 ? 30.946 16.786 -29.223 1.00 78.56 112 GLY A O 1
ATOM 746 N N . GLY A 1 113 ? 31.032 14.719 -28.365 1.00 83.69 113 GLY A N 1
ATOM 747 C CA . GLY A 1 113 ? 31.255 15.122 -26.972 1.00 83.69 113 GLY A CA 1
ATOM 748 C C . GLY A 1 113 ? 29.962 15.329 -26.169 1.00 83.69 113 GLY A C 1
ATOM 749 O O . GLY A 1 113 ? 28.859 15.352 -26.711 1.00 83.69 113 GLY A O 1
ATOM 750 N N . MET A 1 114 ? 30.090 15.437 -24.841 1.00 84.38 114 MET A N 1
ATOM 751 C CA . MET A 1 114 ? 28.953 15.637 -23.934 1.00 84.38 114 MET A CA 1
ATOM 752 C C . MET A 1 114 ? 28.459 17.094 -24.001 1.00 84.38 114 MET A C 1
ATOM 754 O O . MET A 1 114 ? 29.256 18.003 -23.750 1.00 84.38 114 MET A O 1
ATOM 758 N N . PRO A 1 115 ? 27.167 17.351 -24.283 1.00 80.81 115 PRO A N 1
ATOM 759 C CA . PRO A 1 115 ? 26.613 18.701 -24.230 1.00 80.81 115 PRO A CA 1
ATOM 760 C C . PRO A 1 115 ? 26.801 19.322 -22.839 1.00 80.81 115 PRO A C 1
ATOM 762 O O . PRO A 1 115 ? 26.405 18.733 -21.833 1.00 80.81 115 PRO A O 1
ATOM 765 N N . LYS A 1 116 ? 27.395 20.519 -22.770 1.00 84.88 116 LYS A N 1
ATOM 766 C CA . LYS A 1 116 ? 27.590 21.251 -21.508 1.00 84.88 116 LYS A CA 1
ATOM 767 C C . LYS A 1 116 ? 26.416 22.193 -21.267 1.00 84.88 116 LYS A C 1
ATOM 769 O O . LYS A 1 116 ? 26.009 22.937 -22.156 1.00 84.88 116 LYS A O 1
ATOM 774 N N . LEU A 1 117 ? 25.877 22.170 -20.053 1.00 78.88 117 LEU A N 1
ATOM 775 C CA . LEU A 1 117 ? 24.818 23.090 -19.644 1.00 78.88 117 LEU A CA 1
ATOM 776 C C . LEU A 1 117 ? 25.381 24.509 -19.486 1.00 78.88 117 LEU A C 1
ATOM 778 O O . LEU A 1 117 ? 26.494 24.694 -18.995 1.00 78.88 117 LEU A O 1
ATOM 782 N N . LYS A 1 118 ? 24.589 25.523 -19.852 1.00 80.12 118 LYS A N 1
ATOM 783 C CA . LYS A 1 118 ? 24.881 26.920 -19.497 1.00 80.12 118 LYS A CA 1
ATOM 784 C C . LYS A 1 118 ? 24.875 27.104 -17.976 1.00 80.12 118 LYS A C 1
ATOM 786 O O . LYS A 1 118 ? 24.052 26.497 -17.288 1.00 80.12 118 LYS A O 1
ATOM 791 N N . SER A 1 119 ? 25.729 27.993 -17.465 1.00 79.00 119 SER A N 1
ATOM 792 C CA . SER A 1 119 ? 25.719 28.355 -16.044 1.00 79.00 119 SER A CA 1
ATOM 793 C C . SER A 1 119 ? 24.348 28.916 -15.641 1.00 79.00 119 SER A C 1
ATOM 795 O O . SER A 1 119 ? 23.724 29.696 -16.371 1.00 79.00 119 SER A O 1
ATOM 797 N N . ARG A 1 120 ? 23.853 28.472 -14.486 1.00 76.56 120 ARG A N 1
ATOM 798 C CA . ARG A 1 120 ? 22.656 28.989 -13.818 1.00 76.56 120 ARG A CA 1
ATOM 799 C C . ARG A 1 120 ? 23.071 29.321 -12.391 1.00 76.56 120 ARG A C 1
ATOM 801 O O . ARG A 1 120 ? 23.738 28.498 -11.767 1.00 76.56 120 ARG A O 1
ATOM 808 N N . SER A 1 121 ? 22.680 30.493 -11.890 1.00 73.88 121 SER A N 1
ATOM 809 C CA . SER A 1 121 ? 22.961 30.890 -10.505 1.00 73.88 121 SER A CA 1
ATOM 810 C C . SER A 1 121 ? 22.467 29.801 -9.541 1.00 73.88 121 SER A C 1
ATOM 812 O O . SER A 1 121 ? 21.287 29.450 -9.573 1.00 73.88 121 SER A O 1
ATOM 814 N N . GLY A 1 122 ? 23.383 29.218 -8.760 1.00 72.50 122 GLY A N 1
ATOM 815 C CA . GLY A 1 122 ? 23.097 28.163 -7.777 1.00 72.50 122 GLY A CA 1
ATOM 816 C C . GLY A 1 122 ? 23.062 26.714 -8.294 1.00 72.50 122 GLY A C 1
ATOM 817 O O . GLY A 1 122 ? 22.523 25.849 -7.609 1.00 72.50 122 GLY A O 1
ATOM 818 N N . GLY A 1 123 ? 23.577 26.419 -9.495 1.00 70.12 123 GLY A N 1
ATOM 819 C CA . GLY A 1 123 ? 23.677 25.045 -10.017 1.00 70.12 123 GLY A CA 1
ATOM 820 C C . GLY A 1 123 ? 24.857 24.233 -9.455 1.00 70.12 123 GLY A C 1
ATOM 821 O O . GLY A 1 123 ? 25.865 24.800 -9.060 1.00 70.12 123 GLY A O 1
ATOM 822 N N . LEU A 1 124 ? 24.734 22.899 -9.455 1.00 66.75 124 LEU A N 1
ATOM 823 C CA . LEU A 1 124 ? 25.799 21.957 -9.070 1.00 66.75 124 LEU A CA 1
ATOM 824 C C . LEU A 1 124 ? 26.909 21.911 -10.139 1.00 66.75 124 LEU A C 1
ATOM 826 O O . LEU A 1 124 ? 26.612 21.751 -11.328 1.00 66.75 124 LEU A O 1
ATOM 830 N N . ASP A 1 125 ? 28.173 22.004 -9.719 1.00 65.00 125 ASP A N 1
ATOM 831 C CA . ASP A 1 125 ? 29.339 21.962 -10.607 1.00 65.00 125 ASP A CA 1
ATOM 832 C C . ASP A 1 125 ? 29.535 20.567 -11.218 1.00 65.00 125 ASP A C 1
ATOM 834 O O . ASP A 1 125 ? 29.824 19.589 -10.534 1.00 65.00 125 ASP A O 1
ATOM 838 N N . THR A 1 126 ? 29.412 20.470 -12.543 1.00 66.94 126 THR A N 1
ATOM 839 C CA . THR A 1 126 ? 29.554 19.210 -13.304 1.00 66.94 126 THR A CA 1
ATOM 840 C C . THR A 1 126 ? 30.969 18.996 -13.862 1.00 66.94 126 THR A C 1
ATOM 842 O O . THR A 1 126 ? 31.167 18.209 -14.784 1.00 66.94 126 THR A O 1
ATOM 845 N N . GLY A 1 127 ? 31.975 19.696 -13.321 1.00 63.72 127 GLY A N 1
ATOM 846 C CA . GLY A 1 127 ? 33.387 19.511 -13.691 1.00 63.72 127 GLY A CA 1
ATOM 847 C C . GLY A 1 127 ? 33.796 20.112 -15.044 1.00 63.72 127 GLY A C 1
ATOM 848 O O . GLY A 1 127 ? 34.838 19.764 -15.597 1.00 63.72 127 GLY A O 1
ATOM 849 N N . GLY A 1 128 ? 32.999 21.022 -15.612 1.00 67.75 128 GLY A N 1
ATOM 850 C CA . GLY A 1 128 ? 33.364 21.728 -16.836 1.00 67.75 128 GLY A CA 1
ATOM 851 C C . GLY A 1 128 ? 34.487 22.742 -16.595 1.00 67.75 128 GLY A C 1
ATOM 852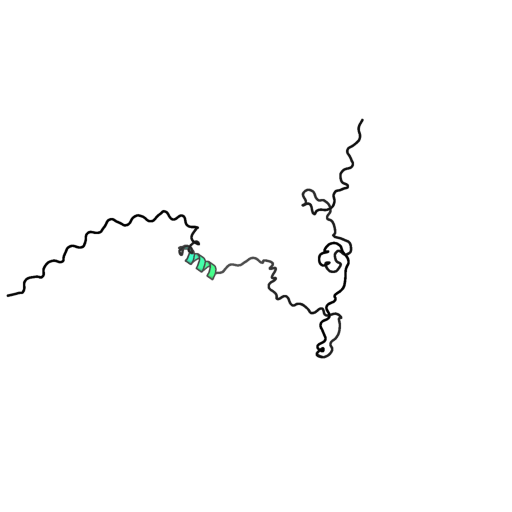 O O . GLY A 1 128 ? 34.274 23.699 -15.872 1.00 67.75 128 GLY A O 1
ATOM 853 N N . ASN A 1 129 ? 35.646 22.551 -17.237 1.00 60.03 129 ASN A N 1
ATOM 854 C CA . ASN A 1 129 ? 36.831 23.417 -17.125 1.00 60.03 129 ASN A CA 1
ATOM 855 C C . ASN A 1 129 ? 36.516 24.938 -17.122 1.00 60.03 129 ASN A C 1
ATOM 857 O O . ASN A 1 129 ? 36.081 25.467 -18.144 1.00 60.03 129 ASN A O 1
ATOM 861 N N . GLN A 1 130 ? 36.774 25.610 -15.989 1.00 59.94 130 GLN A N 1
ATOM 862 C CA . GLN A 1 130 ? 36.545 27.045 -15.723 1.00 59.94 130 GLN A CA 1
ATOM 863 C C . GLN A 1 130 ? 37.783 27.922 -16.017 1.00 59.94 130 GLN A C 1
ATOM 865 O O . GLN A 1 130 ? 37.866 29.062 -15.567 1.00 59.94 130 GLN A O 1
ATOM 870 N N . GLN A 1 131 ? 38.780 27.406 -16.743 1.00 57.12 131 GLN A N 1
ATOM 871 C CA . GLN A 1 131 ? 40.095 28.044 -16.929 1.00 57.12 131 GLN A CA 1
ATOM 872 C C . GLN A 1 131 ? 40.104 29.377 -17.707 1.00 57.12 131 GLN A C 1
ATOM 874 O O . GLN A 1 131 ? 41.179 29.914 -17.938 1.00 57.12 131 GLN A O 1
ATOM 879 N N . ASN A 1 132 ? 38.954 29.942 -18.088 1.00 54.19 132 ASN A N 1
ATOM 880 C CA . ASN A 1 132 ? 38.896 31.247 -18.760 1.00 54.19 132 ASN A CA 1
ATOM 881 C C . ASN A 1 132 ? 38.033 32.296 -18.032 1.00 54.19 132 ASN A C 1
ATOM 883 O O . ASN A 1 132 ? 37.578 33.253 -18.647 1.00 54.19 132 ASN A O 1
ATOM 887 N N . ALA A 1 133 ? 37.765 32.117 -16.735 1.00 56.97 133 ALA A N 1
ATOM 888 C CA . ALA A 1 133 ? 36.941 33.046 -15.954 1.00 56.97 133 ALA A CA 1
ATOM 889 C C . ALA A 1 133 ? 37.735 33.900 -14.947 1.00 56.97 133 ALA A C 1
ATOM 891 O O . ALA A 1 133 ? 37.159 34.347 -13.963 1.00 56.97 133 ALA A O 1
ATOM 892 N N . THR A 1 134 ? 39.032 34.142 -15.178 1.00 52.84 134 THR A N 1
ATOM 893 C CA . THR A 1 134 ? 39.806 35.129 -14.403 1.00 52.84 134 THR A CA 1
ATOM 894 C C . THR A 1 134 ? 40.919 35.720 -15.264 1.00 52.84 134 THR A C 1
ATOM 896 O O . THR A 1 134 ? 42.032 35.199 -15.287 1.00 52.84 134 THR A O 1
ATOM 899 N N . LEU A 1 135 ? 40.637 36.819 -15.963 1.00 52.12 135 LEU A N 1
ATOM 900 C CA . LEU A 1 135 ? 41.682 37.672 -16.536 1.00 52.12 135 LEU A CA 1
ATOM 901 C C . LEU A 1 135 ? 41.284 39.156 -16.558 1.00 52.12 135 LEU A C 1
ATOM 903 O O . LEU A 1 135 ? 41.679 39.872 -17.457 1.00 52.12 135 LEU A O 1
ATOM 907 N N . ASP A 1 136 ? 40.574 39.633 -15.529 1.00 55.84 136 ASP A N 1
ATOM 908 C CA . ASP A 1 136 ? 40.281 41.064 -15.347 1.00 55.84 136 ASP A CA 1
ATOM 909 C C . ASP A 1 136 ? 40.583 41.504 -13.902 1.00 55.84 136 ASP A C 1
ATOM 911 O O . ASP A 1 136 ? 39.682 41.824 -13.128 1.00 55.84 136 ASP A O 1
ATOM 915 N N . HIS A 1 137 ? 41.860 41.469 -13.498 1.00 54.62 137 HIS A N 1
ATOM 916 C CA . HIS A 1 137 ? 42.343 42.175 -12.296 1.00 54.62 137 HIS A CA 1
ATOM 917 C C . HIS A 1 137 ? 43.863 42.406 -12.324 1.00 54.62 137 HIS A C 1
ATOM 919 O O . HIS A 1 137 ? 44.619 41.863 -11.518 1.00 54.62 137 HIS A O 1
ATOM 925 N N . ARG A 1 138 ? 44.345 43.221 -13.268 1.00 62.12 138 ARG A N 1
ATOM 926 C CA . ARG A 1 138 ? 45.633 43.911 -13.100 1.00 62.12 138 ARG A CA 1
ATOM 927 C C . ARG A 1 138 ? 45.695 45.166 -13.967 1.00 62.12 138 ARG A C 1
ATOM 929 O O . ARG A 1 138 ? 46.055 45.105 -15.135 1.00 62.12 138 ARG A O 1
ATOM 936 N N . GLY A 1 139 ? 45.374 46.297 -13.359 1.00 40.97 139 GLY A N 1
ATOM 937 C CA . GLY A 1 139 ? 45.660 47.622 -13.888 1.00 40.97 139 GLY A CA 1
ATOM 938 C C . GLY A 1 139 ? 46.056 48.512 -12.725 1.00 40.97 139 GLY A C 1
ATOM 939 O O . GLY A 1 139 ? 45.207 49.179 -12.149 1.00 40.97 139 GLY A O 1
ATOM 940 N N . GLU A 1 140 ? 47.327 48.448 -12.335 1.00 53.53 140 GLU A N 1
ATOM 941 C CA . GLU A 1 140 ? 47.924 49.479 -11.494 1.00 53.53 140 GLU A CA 1
ATOM 942 C C . GLU A 1 140 ? 48.045 50.781 -12.291 1.00 53.53 140 GLU A C 1
ATOM 944 O O . GLU A 1 140 ? 48.560 50.764 -13.414 1.00 53.53 140 GLU A O 1
ATOM 949 N N . LYS A 1 141 ? 47.609 51.893 -11.698 1.00 45.34 141 LYS A N 1
ATOM 950 C CA . LYS A 1 141 ? 48.398 53.108 -11.438 1.00 45.34 141 LYS A CA 1
ATOM 951 C C . LYS A 1 141 ? 47.598 54.061 -10.558 1.00 45.34 141 LYS A C 1
ATOM 953 O O . LYS A 1 141 ? 46.379 54.185 -10.793 1.00 45.34 141 LYS A O 1
#

Sequence (141 aa):
MAPPPPPPPPPPPGGGPPPPPPPPGGGPPKATALPPPSKDRSALLSQIQSGTRLKKADTNDRSAPSVATPKSSIGGAGVVPRPPAISGNSAPVASTGAGSAAPPQLGGLFAGGMPKLKSRSGGLDTGGNQQNATLDHRGEK

Foldseek 3Di:
DDDDDDDDDDDDPDDDDDDDDDDPDPDDDDPPDDPDCDPCNVVVVVDVVVDDDDDDDDDPDPPDDDDPDPPDPDDDDDDDDDDDDDDDDDDPDDDDDDDDDDDDPPPCPQVVHDDDDDDDVPDDDPPPDPPPVDDPDDDDD

Radius of gyration: 41.68 Å; chains: 1; bounding box: 65×104×114 Å

pLDDT: mean 71.78, std 16.51, range [38.16, 98.19]

Secondary structure (DSSP, 8-state):
-PPPPPPPPPPPPPPPPPPPPPP---PPPP--PPPP--THHHHHHHHHHH--PPPP----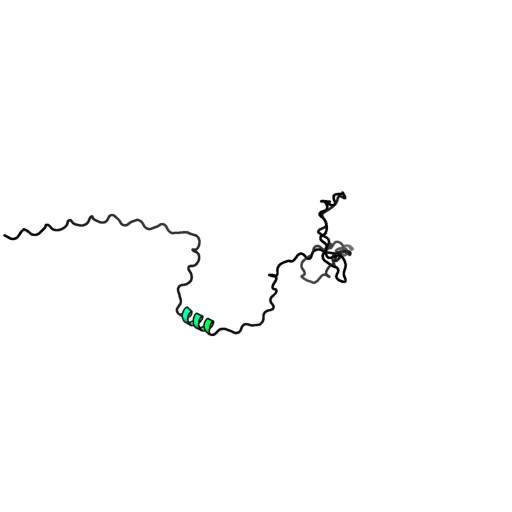---S---------S--------PPPP------------S-------TTTTTT-PPPPPP-TTPPP-----TTS--------